Protein AF-A0A392NTN8-F1 (afdb_monomer_lite)

InterPro domains:
  IPR016562 Proteasome assembly chaperone 2, eukaryotic [PTHR12970] (1-109)

Structure (mmCIF, N/CA/C/O backbone):
data_AF-A0A392NTN8-F1
#
_entry.id   AF-A0A392NTN8-F1
#
loop_
_atom_site.group_PDB
_atom_site.id
_atom_site.type_symbol
_atom_site.label_atom_id
_atom_site.label_alt_id
_atom_site.label_comp_id
_atom_site.label_asym_id
_atom_site.label_entity_id
_atom_site.label_seq_id
_atom_site.pdbx_PDB_ins_code
_atom_site.Cartn_x
_atom_site.Cartn_y
_atom_site.Cartn_z
_atom_site.occupancy
_atom_site.B_iso_or_equiv
_atom_site.auth_seq_id
_atom_site.auth_comp_id
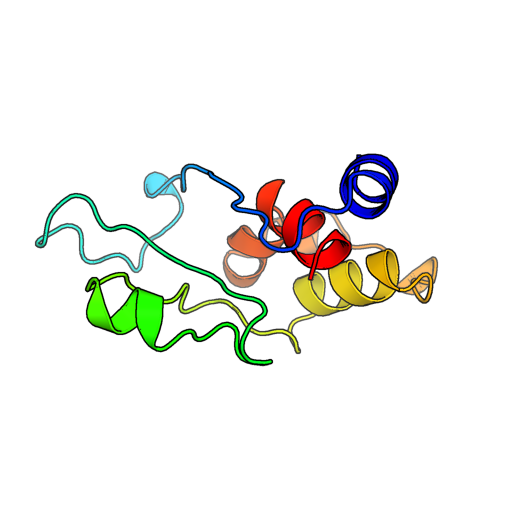_atom_site.auth_asym_id
_atom_site.auth_atom_id
_atom_site.pdbx_PDB_model_num
ATOM 1 N N . MET A 1 1 ? 13.294 -9.445 -2.583 1.00 76.50 1 MET A N 1
ATOM 2 C CA . MET A 1 1 ? 12.217 -9.891 -1.663 1.00 76.50 1 MET A CA 1
ATOM 3 C C . MET A 1 1 ? 10.904 -10.072 -2.409 1.00 76.50 1 MET A C 1
ATOM 5 O O . MET A 1 1 ? 10.318 -11.135 -2.270 1.00 76.50 1 MET A O 1
ATOM 9 N N . ALA A 1 2 ? 10.490 -9.105 -3.235 1.00 77.81 2 ALA A N 1
ATOM 10 C CA . ALA A 1 2 ? 9.314 -9.233 -4.097 1.00 77.81 2 ALA A CA 1
ATOM 11 C C . ALA A 1 2 ? 9.340 -10.494 -4.981 1.00 77.81 2 ALA A C 1
ATOM 13 O O . ALA A 1 2 ? 8.438 -11.312 -4.862 1.00 77.81 2 ALA A O 1
ATOM 14 N N . ASP A 1 3 ? 10.428 -10.749 -5.719 1.00 82.38 3 ASP A N 1
ATOM 15 C CA . ASP A 1 3 ? 10.559 -11.959 -6.561 1.00 82.38 3 ASP A CA 1
ATOM 16 C C . ASP A 1 3 ? 10.452 -13.269 -5.774 1.00 82.38 3 ASP A C 1
ATOM 18 O O . ASP A 1 3 ? 9.864 -14.249 -6.227 1.00 82.38 3 ASP A O 1
ATOM 22 N N . PHE A 1 4 ? 11.007 -13.287 -4.560 1.00 86.31 4 PHE A N 1
ATOM 23 C CA . PHE A 1 4 ? 10.912 -14.443 -3.672 1.00 86.31 4 PHE A CA 1
ATOM 24 C C . PHE A 1 4 ? 9.460 -14.690 -3.244 1.00 86.31 4 PHE A C 1
ATOM 26 O O . PHE A 1 4 ? 8.998 -15.830 -3.239 1.00 86.31 4 PHE A O 1
ATOM 33 N N . ILE A 1 5 ? 8.730 -13.624 -2.908 1.00 86.12 5 ILE A N 1
ATOM 34 C CA . ILE A 1 5 ? 7.321 -13.712 -2.527 1.00 86.12 5 ILE A CA 1
ATOM 35 C C . ILE A 1 5 ? 6.468 -14.103 -3.743 1.00 86.12 5 ILE A C 1
ATOM 37 O O . ILE A 1 5 ? 5.643 -15.007 -3.620 1.00 86.12 5 ILE A O 1
ATOM 41 N N . ALA A 1 6 ? 6.715 -13.527 -4.921 1.00 79.38 6 ALA A N 1
ATOM 42 C CA . ALA A 1 6 ? 6.050 -13.902 -6.168 1.00 79.38 6 ALA A CA 1
ATOM 43 C C . ALA A 1 6 ? 6.275 -15.389 -6.509 1.00 79.38 6 ALA A C 1
ATOM 45 O O . ALA A 1 6 ? 5.335 -16.107 -6.849 1.00 79.38 6 ALA A O 1
ATOM 46 N N . GLY A 1 7 ? 7.497 -15.897 -6.309 1.00 85.62 7 GLY A N 1
ATOM 47 C CA . GLY A 1 7 ? 7.836 -17.313 -6.484 1.00 85.62 7 GLY A CA 1
ATOM 48 C C . GLY A 1 7 ? 7.274 -18.255 -5.409 1.00 85.62 7 GLY A C 1
ATOM 49 O O . GLY A 1 7 ? 7.316 -19.471 -5.582 1.00 85.62 7 GLY A O 1
ATOM 50 N N . SER A 1 8 ? 6.726 -17.732 -4.306 1.00 89.25 8 SER A N 1
ATOM 51 C CA . SER A 1 8 ? 6.230 -18.545 -3.183 1.00 89.25 8 SER A CA 1
ATOM 52 C C . SER A 1 8 ? 4.830 -19.141 -3.396 1.00 89.25 8 SER A C 1
ATOM 54 O O . SER A 1 8 ? 4.381 -19.963 -2.594 1.00 89.25 8 SER A O 1
ATOM 56 N N . GLY A 1 9 ? 4.111 -18.715 -4.444 1.00 86.81 9 GLY A N 1
ATOM 57 C CA . GLY A 1 9 ? 2.746 -19.167 -4.746 1.00 86.81 9 GLY A CA 1
ATOM 58 C C . GLY A 1 9 ? 1.674 -18.670 -3.766 1.00 86.81 9 GLY A C 1
ATOM 59 O O . GLY A 1 9 ? 0.538 -19.153 -3.787 1.00 86.81 9 GLY A O 1
ATOM 60 N N . LYS A 1 10 ? 2.011 -17.726 -2.878 1.00 89.81 10 LYS A N 1
ATOM 61 C CA . LYS A 1 10 ? 1.051 -17.095 -1.965 1.00 89.81 10 LYS A CA 1
ATOM 62 C C . LYS A 1 10 ? 0.139 -16.151 -2.746 1.00 89.81 10 LYS A C 1
ATOM 64 O O . LYS A 1 10 ? 0.607 -15.338 -3.529 1.00 89.81 10 LYS A O 1
ATOM 69 N N . LYS A 1 11 ? -1.169 -16.267 -2.503 1.00 87.31 11 LYS A N 1
ATOM 70 C CA . LYS A 1 11 ? -2.202 -15.434 -3.145 1.00 87.31 11 LYS A CA 1
ATOM 71 C C . LYS A 1 11 ? -2.522 -14.154 -2.381 1.00 87.31 11 LYS A C 1
ATOM 73 O O . LYS A 1 11 ? -3.046 -13.215 -2.958 1.00 87.31 11 LYS A O 1
ATOM 78 N N . HIS A 1 12 ? -2.246 -14.151 -1.080 1.00 90.50 12 HIS A N 1
ATOM 79 C CA . HIS A 1 12 ? -2.527 -13.032 -0.194 1.00 90.50 12 HIS A CA 1
ATOM 80 C C . HIS A 1 12 ? -1.261 -12.705 0.578 1.00 90.50 12 HIS A C 1
ATOM 82 O O . HIS A 1 12 ? -0.656 -13.593 1.190 1.00 90.50 12 HIS A O 1
ATOM 88 N N . ILE A 1 13 ? -0.871 -11.437 0.533 1.00 91.38 13 ILE A N 1
ATOM 89 C CA . ILE A 1 13 ? 0.291 -10.915 1.234 1.00 91.38 13 ILE A CA 1
ATOM 90 C C . ILE A 1 13 ? -0.199 -9.785 2.125 1.00 91.38 13 ILE A C 1
ATOM 92 O O . ILE A 1 13 ? -0.928 -8.907 1.678 1.00 91.38 13 ILE A O 1
ATOM 96 N N . ILE A 1 14 ? 0.184 -9.835 3.397 1.00 93.00 14 ILE A N 1
ATOM 97 C CA . ILE A 1 14 ? -0.167 -8.817 4.381 1.00 93.00 14 ILE A CA 1
ATOM 98 C C . ILE A 1 14 ? 1.132 -8.159 4.822 1.00 93.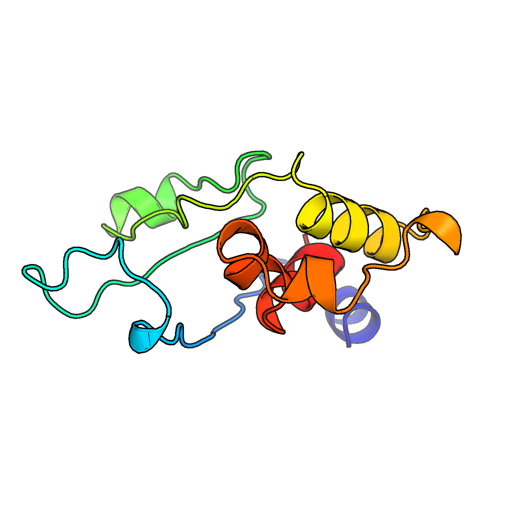00 14 ILE A C 1
ATOM 100 O O . ILE A 1 14 ? 2.030 -8.831 5.333 1.00 93.00 14 ILE A O 1
ATOM 104 N N . ILE A 1 15 ? 1.226 -6.848 4.617 1.00 92.44 15 ILE A N 1
ATOM 105 C CA . ILE A 1 15 ? 2.351 -6.032 5.067 1.00 92.44 15 ILE A CA 1
ATOM 106 C C . ILE A 1 15 ? 1.914 -5.335 6.352 1.00 92.44 15 ILE A C 1
ATOM 108 O O . ILE A 1 15 ? 0.969 -4.551 6.348 1.00 92.44 15 ILE A O 1
ATOM 112 N N . LEU A 1 16 ? 2.595 -5.632 7.457 1.00 92.69 16 LEU A N 1
ATOM 113 C CA . LEU A 1 16 ? 2.363 -4.967 8.735 1.00 92.69 16 LEU A CA 1
ATOM 114 C C . LEU A 1 16 ? 3.423 -3.888 8.932 1.00 92.69 16 LEU A C 1
ATOM 116 O O . LEU A 1 16 ? 4.621 -4.162 8.856 1.00 92.69 16 LEU A O 1
ATOM 120 N N . SER A 1 17 ? 2.977 -2.665 9.191 1.00 89.19 17 SER A N 1
ATOM 121 C CA . SER A 1 17 ? 3.842 -1.525 9.468 1.00 89.19 17 SER A CA 1
ATOM 122 C C . SER A 1 17 ? 3.218 -0.652 10.548 1.00 89.19 17 SER A C 1
ATOM 124 O O . SER A 1 17 ? 1.996 -0.590 10.680 1.00 89.19 17 SER A O 1
ATOM 126 N N . SER A 1 18 ? 4.060 0.005 11.338 1.00 85.44 18 SER A N 1
ATOM 127 C CA . SER A 1 18 ? 3.636 1.029 12.288 1.00 85.44 18 SER A CA 1
ATOM 128 C C . SER A 1 18 ? 3.738 2.400 11.635 1.00 85.44 18 SER A C 1
ATOM 130 O O . SER A 1 18 ? 4.764 2.714 11.033 1.00 85.44 18 SER A O 1
ATOM 132 N N . LEU A 1 19 ? 2.719 3.232 11.821 1.00 78.88 19 LEU A N 1
ATOM 133 C CA . LEU A 1 19 ? 2.751 4.634 11.422 1.00 78.88 19 LEU A CA 1
ATOM 134 C C . LEU A 1 19 ? 3.227 5.487 12.600 1.00 78.88 19 LEU A C 1
ATOM 136 O O . LEU A 1 19 ? 2.753 5.313 13.726 1.00 78.88 19 LEU A O 1
ATOM 140 N N . ASP A 1 20 ? 4.169 6.397 12.347 1.00 76.75 20 ASP A N 1
ATOM 141 C CA . ASP A 1 20 ? 4.577 7.382 13.346 1.00 76.75 20 ASP A CA 1
ATOM 142 C C . ASP A 1 20 ? 3.591 8.550 13.329 1.00 76.75 20 ASP A C 1
ATOM 144 O O . ASP A 1 20 ? 3.688 9.488 12.535 1.00 76.75 20 ASP A O 1
ATOM 148 N N . PHE A 1 21 ? 2.622 8.479 14.239 1.00 65.75 21 PHE A N 1
ATOM 149 C CA . PHE A 1 21 ? 1.581 9.486 14.371 1.00 65.75 21 PHE A CA 1
ATOM 150 C C . PHE A 1 21 ? 2.101 10.865 14.809 1.00 65.75 21 PHE A C 1
ATOM 152 O O . PHE A 1 21 ? 1.387 11.850 14.647 1.00 65.75 21 PHE A O 1
ATOM 159 N N . GLY A 1 22 ? 3.331 10.973 15.329 1.00 62.09 22 GLY A N 1
ATOM 160 C CA . GLY A 1 22 ? 3.941 12.264 15.662 1.00 62.09 22 GLY A CA 1
ATOM 161 C C . GLY A 1 22 ? 4.191 13.145 14.434 1.00 62.09 22 GLY A C 1
ATOM 162 O O . GLY A 1 22 ? 4.217 14.367 14.550 1.00 62.09 22 GLY A O 1
ATOM 163 N N . LYS A 1 23 ? 4.313 12.532 13.250 1.00 63.53 23 LYS A N 1
ATOM 164 C CA . LYS A 1 23 ? 4.402 13.217 11.950 1.00 63.53 23 LYS A CA 1
ATOM 165 C C . LYS A 1 23 ? 3.042 13.397 11.272 1.00 63.53 23 LYS A C 1
ATOM 167 O O . LYS A 1 23 ? 2.955 14.018 10.220 1.00 63.53 23 LYS A O 1
ATOM 172 N N . TRP A 1 24 ? 1.976 12.869 11.869 1.00 64.69 24 TRP A N 1
ATOM 173 C CA . TRP A 1 24 ? 0.654 12.796 11.265 1.00 64.69 24 TRP A CA 1
ATOM 174 C C . TRP A 1 24 ? -0.329 13.723 11.986 1.00 64.69 24 TRP A C 1
ATOM 176 O O . TRP A 1 24 ? -1.040 13.333 12.909 1.00 64.69 24 TRP A O 1
ATOM 186 N N . GLN A 1 25 ? -0.398 14.981 11.543 1.00 56.97 25 GLN A N 1
ATOM 187 C CA . GLN A 1 25 ? -1.209 16.012 12.209 1.00 56.97 25 GLN A CA 1
ATOM 188 C C . GLN A 1 25 ? -2.736 15.845 12.030 1.00 56.97 25 GLN A C 1
ATOM 190 O O . GLN A 1 25 ? -3.507 16.550 12.677 1.00 56.97 25 GLN A O 1
ATOM 195 N N . LYS A 1 26 ? -3.197 14.922 11.168 1.00 61.91 26 LYS A N 1
ATOM 196 C CA . LYS A 1 26 ? -4.619 14.760 10.789 1.00 61.91 26 LYS A CA 1
ATOM 197 C C . LYS A 1 26 ? -5.336 13.557 11.417 1.00 61.91 26 LYS A C 1
ATOM 199 O O . LYS A 1 26 ? -6.491 13.309 11.070 1.00 61.91 26 LYS A O 1
ATOM 204 N N . VAL A 1 27 ? -4.715 12.810 12.334 1.00 63.81 27 VAL A N 1
ATOM 205 C CA . VAL A 1 27 ? -5.414 11.689 12.990 1.00 63.81 27 VAL A CA 1
ATOM 206 C C . VAL A 1 27 ? -6.180 12.151 14.195 1.00 63.81 27 VAL A C 1
ATOM 208 O O . VAL A 1 27 ? -5.617 12.614 15.184 1.00 63.81 27 VAL A O 1
ATOM 211 N N . ASP A 1 28 ? -7.479 11.901 14.143 1.00 63.66 28 ASP A N 1
ATOM 212 C CA . ASP A 1 28 ? -8.303 11.900 15.330 1.00 63.66 28 ASP A CA 1
ATOM 213 C C . ASP A 1 28 ? -7.878 10.761 16.274 1.00 63.66 28 ASP A C 1
ATOM 215 O O . ASP A 1 28 ? -8.290 9.614 16.118 1.00 63.66 28 ASP A O 1
ATOM 219 N N . MET A 1 29 ? -7.041 11.084 17.259 1.00 66.31 29 MET A N 1
ATOM 220 C CA . MET A 1 29 ? -6.605 10.178 18.330 1.00 66.31 29 MET A CA 1
ATOM 221 C C . MET A 1 29 ? -7.689 9.930 19.390 1.00 66.31 29 MET A C 1
ATOM 223 O O . MET A 1 29 ? -7.509 9.079 20.263 1.00 66.31 29 MET A O 1
ATOM 227 N N . SER A 1 30 ? -8.817 10.652 19.347 1.00 68.69 30 SER A N 1
ATOM 228 C CA . SER A 1 30 ? -9.857 10.554 20.382 1.00 68.69 30 SER A CA 1
ATOM 229 C C . SER A 1 30 ? -10.577 9.201 20.395 1.00 68.69 30 SER A C 1
ATOM 231 O O . SER A 1 30 ? -11.156 8.818 21.409 1.00 68.69 30 SER A O 1
ATOM 233 N N . SER A 1 31 ? -10.494 8.445 19.296 1.00 65.19 31 SER A N 1
ATOM 234 C CA . SER A 1 31 ? -11.163 7.153 19.104 1.00 65.19 31 SER A CA 1
ATOM 235 C C . SER A 1 31 ? -10.269 5.918 19.345 1.00 65.19 31 SER A C 1
ATOM 237 O O . SER A 1 31 ? -10.697 4.797 19.078 1.00 65.19 31 SER A O 1
ATOM 239 N N . GLY A 1 32 ? -9.060 6.087 19.901 1.00 66.69 32 GLY A N 1
ATOM 240 C CA . GLY A 1 32 ? -8.163 4.986 20.295 1.00 66.69 32 GLY A CA 1
ATOM 241 C C . GLY A 1 32 ? -7.186 4.520 19.204 1.00 66.69 32 GLY A C 1
ATOM 242 O O . GLY A 1 32 ? -6.977 5.210 18.209 1.00 66.69 32 GLY A O 1
ATOM 243 N N . LEU A 1 33 ? -6.552 3.352 19.405 1.00 64.25 33 LEU A N 1
ATOM 244 C CA . LEU A 1 33 ? -5.628 2.734 18.438 1.00 64.25 33 LEU A CA 1
ATOM 245 C C . LEU A 1 33 ? -6.376 2.393 17.142 1.00 64.25 33 LEU A C 1
ATOM 247 O O . LEU A 1 33 ? -7.215 1.494 17.124 1.00 64.25 33 LEU A O 1
ATOM 251 N N . GLN A 1 34 ? -6.061 3.099 16.059 1.00 78.31 34 GLN A N 1
ATOM 252 C CA . GLN A 1 34 ? -6.707 2.908 14.762 1.00 78.31 34 GLN A CA 1
ATOM 253 C C . GLN A 1 34 ? -5.829 2.075 13.835 1.00 78.31 34 GLN A C 1
ATOM 255 O O . GLN A 1 34 ? -4.660 2.394 13.615 1.00 78.31 34 GLN A O 1
ATOM 260 N N . ILE A 1 35 ? -6.413 1.013 13.277 1.00 87.88 35 ILE A N 1
ATOM 261 C CA . ILE A 1 35 ? -5.806 0.250 12.188 1.00 87.88 35 ILE A CA 1
ATOM 262 C C . ILE A 1 35 ? -6.129 0.970 10.884 1.00 87.88 35 ILE A C 1
ATOM 264 O O . ILE A 1 35 ? -7.302 1.182 10.555 1.00 87.88 35 ILE A O 1
ATOM 268 N N . TYR A 1 36 ? -5.071 1.319 10.157 1.00 89.44 36 TYR A N 1
ATOM 269 C CA . TYR A 1 36 ? -5.166 1.848 8.808 1.00 89.44 36 TYR A CA 1
ATOM 270 C C . TYR A 1 36 ? -4.820 0.773 7.792 1.00 89.44 36 TYR A C 1
ATOM 272 O O . TYR A 1 36 ? -3.924 -0.038 8.029 1.00 89.44 36 TYR A O 1
ATOM 280 N N . TYR A 1 37 ? -5.532 0.769 6.671 1.00 93.12 37 TYR A N 1
ATOM 281 C CA . TYR A 1 37 ? -5.335 -0.210 5.613 1.00 93.12 37 TYR A CA 1
ATOM 282 C C . TYR A 1 37 ? -5.099 0.455 4.256 1.00 93.12 37 TYR A C 1
ATOM 284 O O . TYR A 1 37 ? -5.586 1.553 3.976 1.00 93.12 37 TYR A O 1
ATOM 292 N N . LEU A 1 38 ? -4.367 -0.263 3.412 1.00 94.19 38 LEU A N 1
ATOM 293 C CA . LEU A 1 38 ? -4.224 -0.018 1.987 1.00 94.19 38 LEU A CA 1
ATOM 294 C C . LEU A 1 38 ? -4.271 -1.383 1.292 1.00 94.19 38 LEU A C 1
ATOM 296 O O . LEU A 1 38 ? -3.557 -2.297 1.705 1.00 94.19 38 LEU A O 1
ATOM 300 N N . SER A 1 39 ? -5.130 -1.536 0.285 1.00 94.88 39 SER A N 1
ATOM 301 C CA . SER A 1 39 ? -5.350 -2.810 -0.411 1.00 94.88 39 SER A CA 1
ATOM 302 C C . SER A 1 39 ? -5.155 -2.663 -1.914 1.00 94.88 39 SER A C 1
ATOM 304 O O . SER A 1 39 ? -5.498 -1.633 -2.487 1.00 94.88 39 SER A O 1
ATOM 306 N N . SER A 1 40 ? -4.645 -3.707 -2.568 1.00 93.44 40 SER A N 1
ATOM 307 C CA . SER A 1 40 ? -4.590 -3.785 -4.033 1.00 93.44 40 SER A CA 1
ATOM 308 C C . SER A 1 40 ? -5.904 -4.275 -4.659 1.00 93.44 40 SER A C 1
ATOM 310 O O . SER A 1 40 ? -6.005 -4.341 -5.881 1.00 93.44 40 SER A O 1
ATOM 312 N N . ALA A 1 41 ? -6.930 -4.584 -3.851 1.00 93.69 41 ALA A N 1
ATOM 313 C CA . ALA A 1 41 ? -8.233 -5.046 -4.337 1.00 93.69 41 ALA A CA 1
ATOM 314 C C . ALA A 1 41 ? -8.929 -4.030 -5.261 1.00 93.69 41 ALA A C 1
ATOM 316 O O . ALA A 1 41 ? -9.624 -4.425 -6.195 1.00 93.69 41 ALA A O 1
ATOM 317 N N . ASN A 1 42 ? -8.719 -2.731 -5.022 1.00 92.19 42 ASN A N 1
ATOM 318 C CA . ASN A 1 42 ? -9.199 -1.644 -5.870 1.00 92.19 42 ASN A CA 1
ATOM 319 C C . ASN A 1 42 ? -8.064 -0.661 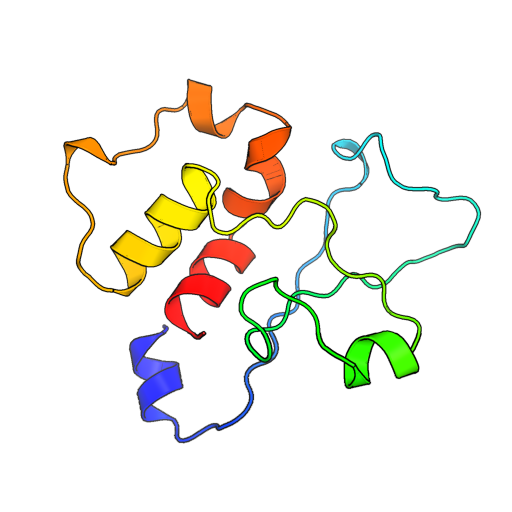-6.178 1.00 92.19 42 ASN A C 1
ATOM 321 O O . ASN A 1 42 ? -7.194 -0.415 -5.345 1.00 92.19 42 ASN A O 1
ATOM 325 N N . SER A 1 43 ? -8.112 -0.022 -7.350 1.00 88.69 43 SER A N 1
ATOM 326 C CA . SER A 1 43 ? -7.080 0.930 -7.799 1.00 88.69 43 SER A CA 1
ATOM 327 C C . SER A 1 43 ? -6.915 2.146 -6.884 1.00 88.69 43 SER A C 1
ATOM 329 O O . SER A 1 43 ? -5.844 2.736 -6.822 1.00 88.69 43 SER A O 1
ATOM 331 N N . ASN A 1 44 ? -7.969 2.518 -6.160 1.00 89.69 44 ASN A N 1
ATOM 332 C CA . ASN A 1 44 ? -7.96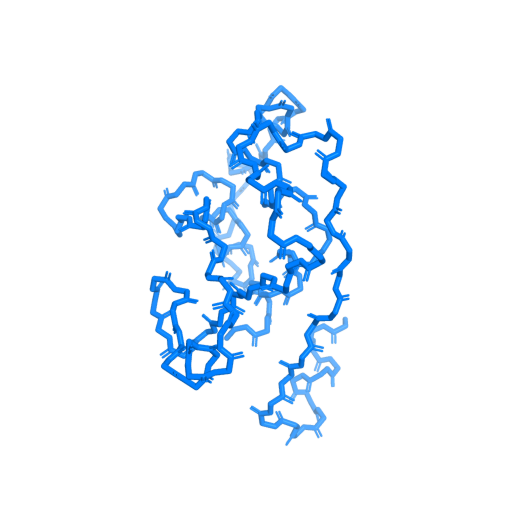3 3.620 -5.202 1.00 89.69 44 ASN A CA 1
ATOM 333 C C . ASN A 1 44 ? -7.525 3.194 -3.788 1.00 89.69 44 ASN A C 1
ATOM 335 O O . ASN A 1 44 ? -7.670 3.984 -2.852 1.00 89.69 44 ASN A O 1
ATOM 339 N N . GLY A 1 45 ? -7.070 1.953 -3.602 1.00 92.31 45 GLY A N 1
ATOM 340 C CA . GLY A 1 45 ? -6.603 1.443 -2.317 1.00 92.31 45 GLY A CA 1
ATOM 341 C C . GLY A 1 45 ? -7.687 0.905 -1.376 1.00 92.31 45 GLY A C 1
ATOM 342 O O . GLY A 1 45 ? -7.350 0.482 -0.269 1.00 92.31 45 GLY A O 1
ATOM 343 N N . ALA A 1 46 ? -8.969 0.961 -1.760 1.00 94.12 46 ALA A N 1
ATOM 344 C CA . ALA A 1 46 ? -10.095 0.566 -0.910 1.00 94.12 46 ALA A CA 1
ATOM 345 C C . ALA A 1 46 ? -10.351 -0.951 -0.916 1.00 94.12 46 ALA A C 1
ATOM 347 O O . ALA A 1 46 ? -10.060 -1.643 -1.892 1.00 94.12 46 ALA A O 1
ATOM 348 N N . ASP A 1 47 ? -10.941 -1.463 0.164 1.00 95.75 47 ASP A N 1
ATOM 349 C CA . ASP A 1 47 ? -11.324 -2.868 0.324 1.00 95.75 47 ASP A CA 1
ATOM 350 C C . ASP A 1 47 ? -12.529 -2.982 1.258 1.00 95.75 47 ASP A C 1
ATOM 352 O O . ASP A 1 47 ? -12.438 -2.683 2.452 1.00 95.75 47 ASP A O 1
ATOM 356 N N . GLU A 1 48 ? -13.652 -3.450 0.716 1.00 95.81 48 GLU A N 1
ATOM 357 C CA . GLU A 1 48 ? -14.903 -3.593 1.464 1.00 95.81 48 GLU A CA 1
ATOM 358 C C . GLU A 1 48 ? -14.744 -4.510 2.687 1.00 95.81 48 GLU A C 1
ATOM 360 O O . GLU A 1 48 ? -15.380 -4.281 3.716 1.00 95.81 48 GLU A O 1
ATOM 365 N N . ASN A 1 49 ? -13.866 -5.521 2.628 1.00 94.69 49 ASN A N 1
ATOM 366 C CA . ASN A 1 49 ? -13.649 -6.418 3.765 1.00 94.69 49 ASN A CA 1
ATOM 367 C C . ASN A 1 49 ? -12.953 -5.693 4.921 1.00 94.69 49 ASN A C 1
ATOM 369 O O . ASN A 1 49 ? -13.290 -5.913 6.083 1.00 94.69 49 ASN A O 1
ATOM 373 N N . CYS A 1 50 ? -11.999 -4.807 4.621 1.00 94.00 50 CYS A N 1
ATOM 374 C CA . CYS A 1 50 ? -11.331 -3.993 5.636 1.00 94.00 50 CYS A CA 1
ATOM 375 C C . CYS A 1 50 ? -12.294 -2.972 6.257 1.00 94.00 50 CYS A C 1
ATOM 377 O O . CYS A 1 50 ? -12.272 -2.755 7.469 1.00 94.00 50 CYS A O 1
ATOM 379 N N . GLU A 1 51 ? -13.180 -2.390 5.450 1.00 92.44 51 GLU A N 1
ATOM 380 C CA . GLU A 1 51 ? -14.197 -1.444 5.922 1.00 92.44 51 GLU A CA 1
ATOM 381 C C . GLU A 1 51 ? -15.227 -2.114 6.837 1.00 92.44 51 GLU A C 1
ATOM 383 O O . GLU A 1 51 ? -15.576 -1.560 7.880 1.00 92.44 51 GLU A O 1
ATOM 388 N N . GLN A 1 52 ? -15.654 -3.339 6.515 1.00 94.69 52 GLN A N 1
ATOM 389 C CA . GLN A 1 52 ? -16.543 -4.135 7.372 1.00 94.69 52 GLN A CA 1
ATOM 390 C C . GLN A 1 52 ? -15.915 -4.481 8.731 1.00 94.69 52 GLN A C 1
ATOM 392 O O . GLN A 1 52 ? -16.634 -4.631 9.719 1.00 94.69 52 GLN A O 1
ATOM 397 N N . LEU A 1 53 ? -14.582 -4.566 8.808 1.00 92.00 53 LEU A N 1
ATOM 398 C CA . LEU A 1 53 ? -13.836 -4.735 10.063 1.00 92.00 53 LEU A CA 1
ATOM 399 C C . LEU A 1 53 ? -13.665 -3.422 10.848 1.00 92.00 53 LEU A C 1
ATOM 401 O O . LEU A 1 53 ? -13.075 -3.424 11.930 1.00 92.00 53 LEU A O 1
ATOM 405 N N . GLY A 1 54 ? -14.166 -2.300 10.322 1.00 90.38 54 GLY A N 1
ATOM 406 C CA . GLY A 1 54 ? -14.036 -0.975 10.924 1.00 90.38 54 GLY A CA 1
ATOM 407 C C . GLY A 1 54 ? -12.645 -0.357 10.766 1.00 90.38 54 GLY A C 1
ATOM 408 O O . GLY A 1 54 ? -12.316 0.587 11.486 1.00 90.38 54 GLY A O 1
ATOM 409 N N . TRP A 1 55 ? -11.806 -0.879 9.864 1.00 90.88 55 TRP A N 1
ATOM 410 C CA . TRP A 1 55 ? -10.490 -0.303 9.590 1.00 90.88 55 TRP A CA 1
ATOM 411 C C . TRP A 1 55 ? -10.626 0.942 8.723 1.00 90.88 55 TRP A C 1
ATOM 413 O O . TRP A 1 55 ? -11.486 1.027 7.846 1.00 90.88 55 TRP A O 1
ATOM 423 N N . LYS A 1 56 ? -9.750 1.921 8.948 1.00 89.25 56 LYS A N 1
ATOM 424 C CA . LYS A 1 56 ? -9.768 3.166 8.181 1.00 89.25 56 LYS A CA 1
ATOM 425 C C . LYS A 1 56 ? 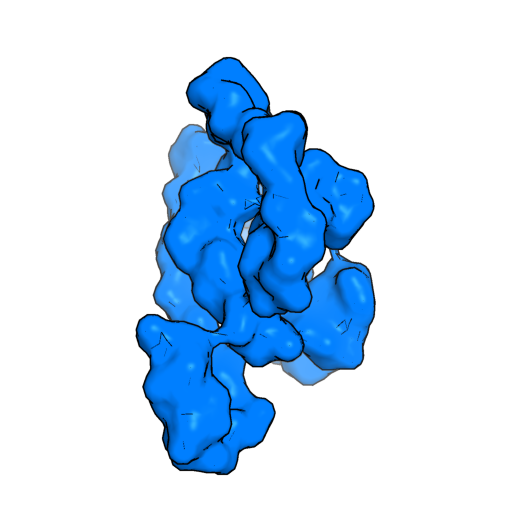-8.864 3.033 6.965 1.00 89.25 56 LYS A C 1
ATOM 427 O O . LYS A 1 56 ? -7.709 2.639 7.090 1.00 89.25 56 LYS A O 1
ATOM 432 N N . LYS A 1 57 ? -9.358 3.391 5.781 1.00 89.94 57 LYS A N 1
ATOM 433 C CA . LYS A 1 57 ? -8.491 3.493 4.603 1.00 89.94 57 LYS A CA 1
ATOM 434 C C . LYS A 1 57 ? -7.418 4.554 4.860 1.00 89.94 57 LYS A C 1
ATOM 436 O O . LYS A 1 57 ? -7.717 5.600 5.444 1.00 89.94 57 LYS A O 1
ATOM 441 N N . LEU A 1 58 ? -6.195 4.301 4.407 1.00 88.38 58 LEU A N 1
ATOM 442 C CA . LEU A 1 58 ? -5.136 5.300 4.355 1.00 88.38 58 LEU A CA 1
ATOM 443 C C . LEU A 1 58 ? -5.577 6.447 3.428 1.00 88.38 58 LEU A C 1
ATOM 445 O O . LEU A 1 58 ? -5.632 6.284 2.210 1.00 88.38 58 LEU A O 1
ATOM 449 N N . GLN A 1 59 ? -5.987 7.572 4.018 1.00 77.44 59 GLN A N 1
ATOM 450 C CA . GLN A 1 59 ? -6.657 8.667 3.299 1.00 77.44 59 GLN A CA 1
ATOM 451 C C . GLN A 1 59 ? -5.743 9.346 2.281 1.00 77.44 59 GLN A C 1
ATOM 453 O O . GLN A 1 59 ? -6.194 9.699 1.199 1.00 77.44 59 GLN A O 1
ATOM 458 N N . ASP A 1 60 ? -4.459 9.453 2.608 1.00 77.00 60 ASP A N 1
ATOM 459 C CA . ASP A 1 60 ? -3.458 10.126 1.783 1.00 77.00 60 ASP A CA 1
ATOM 460 C C . ASP A 1 60 ? -2.855 9.191 0.710 1.00 77.00 60 ASP A C 1
ATOM 462 O O . ASP A 1 60 ? -1.835 9.500 0.100 1.00 77.00 60 ASP A O 1
ATOM 466 N N . TYR A 1 61 ? -3.462 8.019 0.474 1.00 86.88 61 TYR A N 1
ATOM 467 C CA . TYR A 1 61 ? -3.111 7.200 -0.683 1.00 86.88 61 TYR A CA 1
ATOM 468 C C . TYR A 1 61 ? -3.735 7.778 -1.954 1.00 86.88 61 TYR A C 1
ATOM 470 O O . TYR A 1 61 ? -4.948 7.667 -2.171 1.00 86.88 61 TYR A O 1
ATOM 478 N N . ASP A 1 62 ? -2.877 8.316 -2.816 1.00 87.69 62 ASP A N 1
ATOM 479 C CA . ASP A 1 62 ? -3.212 8.729 -4.171 1.00 87.69 62 ASP A CA 1
ATOM 480 C C . ASP A 1 62 ? -2.205 8.119 -5.166 1.00 87.69 62 ASP A C 1
ATOM 482 O O . ASP A 1 62 ? -1.046 8.539 -5.204 1.00 87.69 62 ASP A O 1
ATOM 486 N N . PRO A 1 63 ? -2.613 7.148 -6.008 1.00 87.44 63 PRO A N 1
ATOM 487 C CA . PRO A 1 63 ? -1.719 6.527 -6.985 1.00 87.44 63 PRO A CA 1
ATOM 488 C C . PRO A 1 63 ? -1.233 7.496 -8.075 1.00 87.44 63 PRO A C 1
ATOM 490 O O . PRO A 1 63 ? -0.286 7.168 -8.787 1.00 87.44 63 PRO A O 1
ATOM 493 N N . SER A 1 64 ? -1.876 8.658 -8.232 1.00 87.50 64 SER A N 1
ATOM 494 C CA . SER A 1 64 ? -1.481 9.693 -9.192 1.00 87.50 64 SER A CA 1
ATOM 495 C C . SER A 1 64 ? -0.414 10.651 -8.651 1.00 87.50 64 SER A C 1
ATOM 497 O O . SER A 1 64 ? 0.228 11.357 -9.431 1.00 87.50 64 SER A O 1
ATOM 499 N N . GLN A 1 65 ? -0.179 10.643 -7.336 1.00 87.44 65 GLN A N 1
ATOM 500 C CA . GLN A 1 65 ? 0.860 11.435 -6.691 1.00 87.44 65 GLN A CA 1
ATOM 501 C C . GLN A 1 65 ? 2.254 10.979 -7.136 1.00 87.44 65 GLN A C 1
ATOM 503 O O . GLN A 1 65 ? 2.511 9.784 -7.291 1.00 87.44 65 GLN A O 1
ATOM 508 N N . LYS A 1 66 ? 3.183 11.935 -7.283 1.00 86.06 66 LYS A N 1
ATOM 509 C CA . LYS A 1 66 ? 4.541 11.719 -7.812 1.00 86.06 66 LYS A CA 1
ATOM 510 C C . LYS A 1 66 ? 5.255 10.506 -7.199 1.00 86.06 66 LYS A C 1
ATOM 512 O O . LYS A 1 66 ? 5.772 9.679 -7.941 1.00 86.06 66 LYS A O 1
ATOM 517 N N . HIS A 1 67 ? 5.250 10.368 -5.872 1.00 88.00 67 HIS A N 1
ATOM 518 C CA . HIS A 1 67 ? 5.983 9.296 -5.188 1.00 88.00 67 HIS A CA 1
ATOM 519 C C . HIS A 1 67 ? 5.336 7.921 -5.360 1.00 88.00 67 HIS A C 1
ATOM 521 O O . HIS A 1 67 ? 6.026 6.948 -5.653 1.00 88.00 67 HIS A O 1
ATOM 527 N N . TRP A 1 68 ? 4.010 7.825 -5.219 1.00 90.44 68 TRP A N 1
ATOM 528 C CA . TRP A 1 68 ? 3.296 6.574 -5.482 1.00 90.44 68 TRP A CA 1
ATOM 529 C C . TRP A 1 68 ? 3.441 6.147 -6.937 1.00 90.44 68 TRP A C 1
ATOM 531 O O . TRP A 1 68 ? 3.654 4.968 -7.214 1.00 90.44 68 TRP A O 1
ATOM 541 N N . LYS A 1 69 ? 3.375 7.109 -7.862 1.00 90.62 69 LYS A N 1
ATOM 542 C CA . LYS A 1 69 ? 3.621 6.872 -9.278 1.00 90.62 69 LYS A CA 1
ATOM 543 C C . LYS A 1 69 ? 5.040 6.355 -9.516 1.00 90.62 69 LYS A C 1
ATOM 545 O O . LYS A 1 69 ? 5.177 5.305 -10.126 1.00 90.62 69 LYS A O 1
ATOM 550 N N . TYR A 1 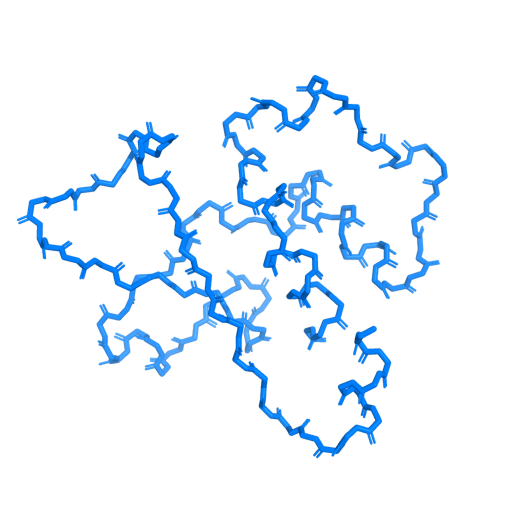70 ? 6.062 7.003 -8.957 1.00 90.25 70 TYR A N 1
ATOM 551 C CA . TYR A 1 70 ? 7.443 6.524 -9.043 1.00 90.25 70 TYR A CA 1
ATOM 552 C C . TYR A 1 70 ? 7.596 5.090 -8.524 1.00 90.25 70 TYR A C 1
ATOM 554 O O . TYR A 1 70 ? 8.203 4.263 -9.194 1.00 90.25 70 TYR A O 1
ATOM 562 N N . LEU A 1 71 ? 7.027 4.763 -7.358 1.00 91.50 71 LEU A N 1
ATOM 563 C CA . LEU A 1 71 ? 7.097 3.404 -6.811 1.00 91.50 71 LEU A CA 1
ATOM 564 C C . LEU A 1 71 ? 6.425 2.370 -7.723 1.00 91.50 71 LEU A C 1
ATOM 566 O O . LEU A 1 71 ? 6.928 1.254 -7.850 1.00 91.50 71 LEU A O 1
ATOM 570 N N . ASN A 1 72 ? 5.307 2.733 -8.357 1.00 91.25 72 ASN A N 1
ATOM 571 C CA . ASN A 1 72 ? 4.622 1.884 -9.330 1.00 91.25 72 ASN A CA 1
ATOM 572 C C . ASN A 1 72 ? 5.455 1.705 -10.603 1.00 91.25 72 ASN A C 1
ATOM 574 O O . ASN A 1 72 ? 5.681 0.573 -11.021 1.00 91.25 72 ASN A O 1
ATOM 578 N N . ASP A 1 73 ? 5.964 2.798 -11.172 1.00 91.94 73 ASP A N 1
ATOM 579 C CA . ASP A 1 73 ? 6.808 2.772 -12.367 1.00 91.94 73 ASP A CA 1
ATOM 580 C C . ASP A 1 73 ? 8.090 1.966 -12.095 1.00 91.94 73 ASP A C 1
ATOM 582 O O . ASP A 1 73 ? 8.526 1.174 -12.930 1.00 91.94 73 ASP A O 1
ATOM 586 N N . LEU A 1 74 ? 8.666 2.085 -10.896 1.00 91.19 74 LEU A N 1
ATOM 587 C CA . LEU A 1 74 ? 9.827 1.309 -10.464 1.00 91.19 74 LEU A CA 1
ATOM 588 C C . LEU A 1 74 ? 9.505 -0.186 -10.345 1.00 91.19 74 LEU A C 1
ATOM 590 O O . LEU A 1 74 ? 10.297 -1.013 -10.797 1.00 91.19 74 LEU A O 1
ATOM 594 N N . ALA A 1 75 ? 8.355 -0.538 -9.765 1.00 90.75 75 ALA A N 1
ATOM 595 C CA . ALA A 1 75 ? 7.905 -1.924 -9.643 1.00 90.75 75 ALA A CA 1
ATOM 596 C C . ALA A 1 75 ? 7.603 -2.573 -11.005 1.00 90.75 75 ALA A C 1
ATOM 598 O O . ALA A 1 75 ? 7.877 -3.755 -11.202 1.00 90.75 75 ALA A O 1
ATOM 599 N N . GLU A 1 76 ? 7.077 -1.798 -11.954 1.00 90.62 76 GLU A N 1
ATOM 600 C CA . GLU A 1 76 ? 6.771 -2.244 -13.318 1.00 90.62 76 GLU A CA 1
ATOM 601 C C . GLU A 1 76 ? 8.005 -2.260 -14.241 1.00 90.62 76 GLU A C 1
ATOM 603 O O . GLU A 1 76 ? 7.937 -2.776 -15.356 1.00 90.62 76 GLU A O 1
ATOM 608 N N . GLY A 1 77 ? 9.145 -1.724 -13.787 1.00 89.25 77 GLY A N 1
ATOM 609 C CA . GLY A 1 77 ? 10.369 -1.607 -14.585 1.00 89.25 77 GLY A CA 1
ATOM 610 C C . GLY A 1 77 ? 10.351 -0.460 -15.604 1.00 89.25 77 GLY A C 1
ATOM 611 O O . GLY A 1 77 ? 11.157 -0.458 -16.532 1.00 89.25 77 GLY A O 1
ATOM 612 N N . ASN A 1 78 ? 9.446 0.504 -15.427 1.00 89.62 78 ASN A N 1
ATOM 613 C CA . ASN A 1 78 ? 9.243 1.677 -16.278 1.00 89.62 78 ASN A CA 1
ATOM 614 C C . ASN A 1 78 ? 9.956 2.942 -15.765 1.00 89.62 78 ASN A C 1
ATOM 616 O O . ASN A 1 78 ? 9.990 3.940 -16.481 1.00 89.62 78 ASN A O 1
ATOM 620 N N . ALA A 1 79 ? 10.520 2.919 -14.552 1.00 85.75 79 ALA A N 1
ATOM 621 C CA . ALA A 1 79 ? 11.192 4.080 -13.969 1.00 85.75 79 ALA A CA 1
ATOM 622 C C . ALA A 1 79 ? 12.425 4.513 -14.781 1.00 85.75 79 ALA A C 1
ATOM 624 O O . ALA A 1 79 ? 13.303 3.710 -15.112 1.00 85.75 79 ALA A O 1
ATOM 625 N N . THR A 1 80 ? 12.512 5.811 -15.053 1.00 80.88 80 THR A N 1
ATOM 626 C CA . THR A 1 80 ? 13.644 6.463 -15.713 1.00 80.88 80 THR A CA 1
ATOM 627 C C . THR A 1 80 ? 14.527 7.202 -14.698 1.00 80.88 80 THR A C 1
ATOM 629 O O . THR A 1 80 ? 14.084 7.509 -13.592 1.00 80.88 80 THR A O 1
ATOM 632 N N . PRO A 1 81 ? 15.786 7.542 -15.045 1.00 69.31 81 PRO A N 1
ATOM 633 C CA . PRO A 1 81 ? 16.649 8.344 -14.172 1.00 69.31 81 PRO A CA 1
ATOM 634 C C . PRO A 1 81 ? 16.061 9.719 -13.814 1.00 69.31 81 PRO A C 1
ATOM 636 O O . PRO A 1 81 ? 16.400 10.277 -12.774 1.00 69.31 81 PRO A O 1
ATOM 639 N N . GLU A 1 82 ? 15.183 10.256 -14.662 1.00 67.62 82 GLU A N 1
ATOM 640 C CA . GLU A 1 82 ? 14.481 11.529 -14.458 1.00 67.62 82 GLU A CA 1
ATOM 641 C C . GLU A 1 82 ? 13.360 11.414 -13.413 1.00 67.62 82 GLU A C 1
ATOM 643 O O . GLU A 1 82 ? 12.996 12.416 -12.803 1.00 67.62 82 GLU A O 1
ATOM 648 N N . ASP A 1 83 ? 12.873 10.196 -13.150 1.00 69.50 83 ASP A N 1
ATOM 649 C CA . ASP A 1 83 ? 11.865 9.924 -12.122 1.00 69.50 83 ASP A CA 1
ATOM 650 C C . ASP A 1 83 ? 12.475 9.819 -10.712 1.00 69.50 83 ASP A C 1
ATOM 652 O O . ASP A 1 83 ? 11.751 9.622 -9.737 1.00 69.50 83 ASP A O 1
ATOM 656 N N . THR A 1 84 ? 13.801 9.968 -10.583 1.00 71.31 84 THR A N 1
ATOM 657 C CA . THR A 1 84 ? 14.489 9.945 -9.287 1.00 71.31 84 THR A CA 1
ATOM 658 C C . THR A 1 84 ? 13.954 11.055 -8.386 1.00 71.31 84 THR A C 1
ATOM 660 O O . THR A 1 84 ? 14.019 12.241 -8.712 1.00 71.31 84 THR A O 1
ATOM 663 N N . ILE A 1 85 ? 13.448 10.652 -7.227 1.00 73.19 85 ILE A N 1
ATOM 664 C CA . ILE A 1 85 ? 12.883 11.544 -6.219 1.00 73.19 85 ILE A CA 1
ATOM 665 C C . ILE A 1 85 ? 14.011 12.321 -5.530 1.00 73.19 85 ILE A C 1
ATOM 667 O O . ILE A 1 85 ? 15.020 11.729 -5.136 1.00 73.19 85 ILE A O 1
ATOM 671 N N . SER A 1 86 ? 13.871 13.646 -5.403 1.00 76.19 86 SER A N 1
ATOM 672 C CA . SER A 1 86 ? 14.844 14.453 -4.661 1.00 76.19 86 SER A CA 1
ATOM 673 C C . SER A 1 86 ? 14.635 14.335 -3.149 1.00 76.19 86 SER A C 1
ATOM 675 O O . SER A 1 86 ? 13.561 13.990 -2.666 1.00 76.19 86 SER A O 1
ATOM 677 N N . ILE A 1 87 ? 15.664 14.673 -2.371 1.00 67.25 87 ILE A N 1
ATOM 678 C CA . ILE A 1 87 ? 15.549 14.704 -0.906 1.00 67.25 87 ILE A CA 1
ATOM 679 C C . ILE A 1 87 ? 14.518 15.758 -0.470 1.00 67.25 87 ILE A C 1
ATOM 681 O O . ILE A 1 87 ? 13.827 15.554 0.523 1.00 67.25 87 ILE A O 1
ATOM 685 N N . GLU A 1 88 ? 14.390 16.877 -1.195 1.00 69.44 88 GLU A N 1
ATOM 686 C CA . GLU A 1 88 ? 13.351 17.869 -0.901 1.00 69.44 88 GLU A CA 1
ATOM 687 C C . GLU A 1 88 ? 11.940 17.313 -1.128 1.00 69.44 88 GLU A C 1
ATOM 689 O O . GLU A 1 88 ? 11.063 17.555 -0.301 1.00 69.44 88 GLU A O 1
ATOM 694 N N . ASP A 1 89 ? 11.747 16.531 -2.194 1.00 71.50 89 ASP A N 1
ATOM 695 C CA . ASP A 1 89 ? 10.475 15.886 -2.517 1.00 71.50 89 ASP A CA 1
ATOM 696 C C . ASP A 1 89 ? 10.071 14.874 -1.419 1.00 71.50 89 ASP A C 1
ATOM 698 O O . ASP A 1 89 ? 8.919 14.852 -0.986 1.00 71.50 89 ASP A O 1
ATOM 702 N N . GLU A 1 90 ? 11.012 14.077 -0.895 1.00 67.38 90 GLU A N 1
ATOM 703 C CA . GLU A 1 90 ? 10.737 13.091 0.171 1.00 67.38 90 GLU A CA 1
ATOM 704 C C . GLU A 1 90 ? 10.301 13.723 1.504 1.00 67.38 90 GLU A C 1
ATOM 706 O O . GLU A 1 90 ? 9.654 13.067 2.328 1.00 67.38 90 GLU A O 1
ATOM 711 N N . LEU A 1 91 ? 10.683 14.981 1.743 1.00 65.44 91 LEU A N 1
ATOM 712 C CA . LEU A 1 91 ? 10.419 15.699 2.991 1.00 65.44 91 LEU A CA 1
ATOM 713 C C . LEU A 1 91 ? 9.042 16.373 3.029 1.00 65.44 91 LEU A C 1
ATOM 715 O O . LEU A 1 91 ? 8.634 16.831 4.099 1.00 65.44 91 LEU A O 1
ATOM 719 N N . GLU A 1 92 ? 8.322 16.440 1.908 1.00 74.12 92 GLU A N 1
ATOM 720 C CA . GLU A 1 92 ? 6.963 16.984 1.894 1.00 74.12 92 GLU A CA 1
ATOM 721 C C . GLU A 1 92 ? 6.014 16.068 2.683 1.00 74.12 92 GLU A C 1
ATOM 723 O O . GLU A 1 92 ? 6.010 14.846 2.513 1.00 74.12 92 GLU A O 1
ATOM 728 N N . GLU A 1 93 ? 5.164 16.653 3.535 1.00 69.62 93 GLU A N 1
ATOM 729 C CA . GLU A 1 93 ? 4.212 15.892 4.363 1.00 69.62 93 GLU A CA 1
ATOM 730 C C . GLU A 1 93 ? 3.288 15.000 3.522 1.00 69.62 93 GLU A C 1
ATOM 732 O O . GLU A 1 93 ? 2.932 13.899 3.944 1.00 69.62 93 GLU A O 1
ATOM 737 N N . GLU A 1 94 ? 2.946 15.443 2.310 1.00 71.69 94 GLU A N 1
ATOM 738 C CA . GLU A 1 94 ? 2.115 14.695 1.364 1.00 71.69 94 GLU A CA 1
ATOM 739 C C . GLU A 1 94 ? 2.779 13.375 0.942 1.00 71.69 94 GLU A C 1
ATOM 741 O O . GLU A 1 94 ? 2.091 12.391 0.676 1.00 71.69 94 GLU A O 1
ATOM 746 N N . ASN A 1 95 ? 4.112 13.312 0.934 1.00 78.19 95 ASN A N 1
ATOM 747 C CA . ASN A 1 95 ? 4.885 12.155 0.482 1.00 78.19 95 ASN A CA 1
ATOM 748 C C . ASN A 1 95 ? 5.274 11.207 1.627 1.00 78.19 95 ASN A C 1
ATOM 750 O O . ASN A 1 95 ? 5.881 10.160 1.386 1.00 78.19 95 ASN A O 1
ATOM 754 N N . TYR A 1 96 ? 4.884 11.526 2.869 1.00 80.56 96 TYR A N 1
ATOM 755 C CA . TYR A 1 96 ? 5.259 10.761 4.058 1.00 80.56 96 TYR A CA 1
ATOM 756 C C . TYR A 1 96 ? 4.958 9.264 3.925 1.00 80.56 96 TYR A C 1
ATOM 758 O O . TYR A 1 96 ? 5.818 8.446 4.224 1.00 80.56 96 TYR A O 1
ATOM 766 N N . TYR A 1 97 ? 3.775 8.868 3.447 1.00 83.56 97 TYR A N 1
ATOM 767 C CA . TYR A 1 97 ? 3.450 7.440 3.336 1.00 83.56 97 TYR A CA 1
ATOM 768 C C . TYR A 1 97 ? 4.234 6.729 2.251 1.00 83.56 97 TYR A C 1
ATOM 770 O O . TYR A 1 97 ? 4.663 5.596 2.461 1.00 83.56 97 TYR A O 1
ATOM 778 N N . ALA A 1 98 ? 4.417 7.387 1.108 1.00 88.06 98 ALA A N 1
ATOM 779 C CA . ALA A 1 98 ? 5.137 6.816 -0.015 1.00 88.06 98 ALA A CA 1
ATOM 780 C C . ALA A 1 98 ? 6.642 6.675 0.280 1.00 88.06 98 ALA A C 1
ATOM 782 O O . ALA A 1 98 ? 7.288 5.802 -0.289 1.00 88.06 98 ALA A O 1
ATOM 783 N N . SER A 1 99 ? 7.197 7.459 1.214 1.00 85.19 99 SER A N 1
ATOM 784 C CA . SER A 1 99 ? 8.585 7.300 1.670 1.00 85.19 99 SER A CA 1
ATOM 785 C C . SER A 1 99 ? 8.779 6.181 2.703 1.00 85.19 99 SER A C 1
ATOM 787 O O . SER A 1 99 ? 9.911 5.773 2.974 1.00 85.19 99 SER A O 1
ATOM 789 N N . LEU A 1 100 ? 7.703 5.626 3.278 1.00 87.31 100 LEU A N 1
ATOM 790 C CA . LEU A 1 100 ? 7.824 4.527 4.236 1.00 87.31 100 LEU A CA 1
ATOM 791 C C . LEU A 1 100 ? 8.146 3.190 3.535 1.00 87.31 100 LEU A C 1
ATOM 793 O O . LEU A 1 100 ? 7.589 2.886 2.479 1.00 87.31 100 LEU A O 1
ATOM 797 N N . PRO A 1 101 ? 8.943 2.294 4.159 1.00 88.69 101 PRO A N 1
ATOM 798 C CA . PRO A 1 101 ? 9.329 1.015 3.549 1.00 88.69 101 PRO A CA 1
ATOM 799 C C . PRO A 1 101 ? 8.160 0.116 3.118 1.00 88.69 101 PRO A C 1
ATOM 801 O O . PRO A 1 101 ? 8.305 -0.702 2.207 1.00 88.69 101 PRO A O 1
ATOM 804 N N . PHE A 1 102 ? 6.998 0.244 3.771 1.00 90.50 102 PHE A N 1
ATOM 805 C CA . PHE A 1 102 ? 5.818 -0.545 3.418 1.00 90.50 102 PHE A CA 1
ATOM 806 C C . PHE A 1 102 ? 5.286 -0.186 2.024 1.00 90.50 102 PHE A C 1
ATOM 808 O O . PHE A 1 102 ? 4.800 -1.078 1.335 1.00 90.50 102 PHE A O 1
ATOM 815 N N . ALA A 1 103 ? 5.391 1.079 1.601 1.00 91.62 103 ALA A N 1
ATOM 816 C CA . ALA A 1 103 ? 4.852 1.563 0.333 1.00 91.62 103 ALA A CA 1
ATOM 817 C C . ALA A 1 103 ? 5.612 0.984 -0.864 1.00 91.62 103 ALA A C 1
ATOM 819 O O . ALA A 1 103 ? 4.998 0.555 -1.845 1.00 91.62 103 ALA A O 1
ATOM 820 N N . ALA A 1 104 ? 6.940 0.885 -0.751 1.00 91.19 104 ALA A N 1
ATOM 821 C CA . ALA A 1 104 ? 7.758 0.183 -1.730 1.00 91.19 104 ALA A CA 1
ATOM 822 C C . ALA A 1 104 ? 7.338 -1.291 -1.823 1.00 91.19 104 ALA A C 1
ATOM 824 O O . ALA A 1 104 ? 6.985 -1.766 -2.896 1.00 91.19 104 ALA A O 1
ATOM 825 N N . LEU A 1 105 ? 7.275 -2.011 -0.698 1.00 91.50 105 LEU A N 1
ATOM 826 C CA . LEU A 1 105 ? 6.838 -3.411 -0.712 1.00 91.50 105 LEU A CA 1
ATOM 827 C C . LEU A 1 105 ? 5.425 -3.583 -1.277 1.00 91.50 105 LEU A C 1
ATOM 829 O O . LEU A 1 105 ? 5.203 -4.512 -2.042 1.00 91.50 105 LEU A O 1
ATOM 833 N N . PHE A 1 106 ? 4.495 -2.691 -0.937 1.00 92.44 106 PHE A N 1
ATOM 834 C CA . PHE A 1 106 ? 3.140 -2.694 -1.478 1.00 92.44 106 PHE A CA 1
ATOM 835 C C . PHE A 1 106 ? 3.156 -2.561 -3.003 1.00 92.44 106 PHE A C 1
ATOM 837 O O . PHE A 1 106 ? 2.558 -3.384 -3.685 1.00 92.44 106 PHE A O 1
ATOM 844 N N . SER A 1 107 ? 3.901 -1.595 -3.544 1.00 92.31 107 SER A N 1
ATOM 845 C CA . SER A 1 107 ? 3.958 -1.343 -4.991 1.00 92.31 107 SER A CA 1
ATOM 846 C C . SER A 1 107 ? 4.560 -2.516 -5.769 1.00 92.31 107 SER A C 1
ATOM 848 O O . SER A 1 107 ? 4.088 -2.841 -6.851 1.00 92.31 107 SER A O 1
ATOM 850 N N . PHE A 1 108 ? 5.551 -3.201 -5.193 1.00 91.25 108 PHE A N 1
ATOM 851 C CA . PHE A 1 108 ? 6.189 -4.380 -5.791 1.00 91.25 108 PHE A CA 1
ATOM 852 C C . PHE A 1 108 ? 5.385 -5.684 -5.658 1.00 91.25 108 PHE A C 1
ATOM 854 O O . PHE A 1 108 ? 5.758 -6.691 -6.259 1.00 91.25 108 PHE A O 1
ATOM 861 N N . LEU A 1 109 ? 4.345 -5.708 -4.822 1.00 89.81 109 LEU A N 1
ATOM 862 C CA . LEU A 1 109 ? 3.562 -6.910 -4.515 1.00 89.81 109 LEU A CA 1
ATOM 863 C C . LEU A 1 109 ? 2.084 -6.788 -4.909 1.00 89.81 109 LEU A C 1
ATOM 865 O O . LEU A 1 109 ? 1.344 -7.750 -4.689 1.00 89.81 109 LEU A O 1
ATOM 869 N N . LYS A 1 110 ? 1.660 -5.620 -5.412 1.00 83.75 110 LYS A N 1
ATOM 870 C CA . LYS A 1 110 ? 0.269 -5.344 -5.788 1.00 83.75 110 LYS A CA 1
ATOM 871 C C . LYS A 1 110 ? -0.176 -6.143 -7.009 1.00 83.75 110 LYS A C 1
ATOM 873 O O . LYS A 1 110 ? 0.657 -6.386 -7.910 1.00 83.75 110 LYS A O 1
#

pLDDT: mean 83.28, std 10.25, range [56.97, 95.81]

Foldseek 3Di:
DLVVVVVPPDPDDDDDDDDDCVLPPPDPCVVDDAAEAADPPDPQRDDPVCVVVVHHYPPLDDCPDLLVVQLLCVLVVNHDPVSDADPVNCPDSSCVVSNDPVSSVRSNND

Radius of gyration: 14.77 Å; chains: 1; bounding box: 33×37×37 Å

Sequence (110 aa):
MADFIAGSGKKHIIILSSLDFGKWQKVDMSSGLQIYYLSSANSNGADENCEQLGWKKLQDYDPSQKHWKYLNDLAEGNATPEDTISIEDELEEENYYASLPFAALFSFLK

Secondary structure (DSSP, 8-state):
-HHHHHTTT-S---------GGG-TT--GGG-SPPEE--TTSTTS--HHHHHTTPEE-TT--TTSHHHHHHHHHHHT---GGGPPPHHHHTSGGGHHHHSHHHHHHHHH-

Organism: NCBI:txid97028